Protein AF-A0A9J7LAC6-F1 (afdb_monomer_lite)

Secondary structure (DSSP, 8-state):
----------TTSS---GGGS-HHHHHHHHHHHHHHHH-TTTTTTTTTHHHHHHHHHHHHHHHHHHHHHHHHHHHHHHHHHHHHHHHHHHHHT--

Foldseek 3Di:
DDDPDQPPPPVPDDDPPPVVADPVLVVLVVVLSVQCVVCVPVVVVCVSVVSVVVSVVRVVVVVVVVVVVVVVVVVVVVVVVVVVVVVVVVVVVVD

pLDDT: mean 82.13, std 15.6, range [33.78, 97.25]

Structure (mmCIF, N/CA/C/O backbone):
data_AF-A0A9J7LAC6-F1
#
_entry.id   AF-A0A9J7LAC6-F1
#
loop_
_atom_site.group_PDB
_atom_site.id
_atom_site.type_symbol
_atom_site.label_atom_id
_atom_site.label_alt_id
_atom_site.label_comp_id
_atom_site.label_asym_id
_atom_site.label_entity_id
_atom_site.label_seq_id
_atom_site.pdbx_PDB_ins_code
_atom_site.Cartn_x
_atom_site.Cartn_y
_atom_site.Cartn_z
_atom_site.occupancy
_atom_site.B_iso_or_equiv
_atom_site.auth_seq_id
_atom_site.auth_comp_id
_atom_site.auth_asym_id
_atom_site.auth_atom_id
_atom_site.pdbx_PDB_model_num
ATOM 1 N N . MET A 1 1 ? 28.872 6.388 -3.615 1.00 33.78 1 MET A N 1
ATOM 2 C CA . MET A 1 1 ? 27.975 7.488 -3.211 1.00 33.78 1 MET A CA 1
ATOM 3 C C . MET A 1 1 ? 26.562 6.952 -3.300 1.00 33.78 1 MET A C 1
ATOM 5 O O . MET A 1 1 ? 26.147 6.551 -4.378 1.00 33.78 1 MET A O 1
ATOM 9 N N . MET A 1 2 ? 25.904 6.793 -2.153 1.00 41.16 2 MET A N 1
ATOM 10 C CA . MET A 1 2 ? 24.493 6.427 -2.097 1.00 41.16 2 MET A CA 1
ATOM 11 C C . MET A 1 2 ? 23.639 7.638 -2.489 1.00 41.16 2 MET A C 1
ATOM 13 O O . MET A 1 2 ? 23.987 8.761 -2.132 1.00 41.16 2 MET A O 1
ATOM 17 N N . LEU A 1 3 ? 22.506 7.328 -3.130 1.00 43.41 3 LEU A N 1
ATOM 18 C CA . LEU A 1 3 ? 21.318 8.148 -3.405 1.00 43.41 3 LEU A CA 1
ATOM 19 C C . LEU A 1 3 ? 21.312 8.980 -4.705 1.00 43.41 3 LEU A C 1
ATOM 21 O O . LEU A 1 3 ? 21.758 10.124 -4.716 1.00 43.41 3 LEU A O 1
ATOM 25 N N . PRO A 1 4 ? 20.631 8.503 -5.762 1.00 46.81 4 PRO A N 1
ATOM 26 C CA . PRO A 1 4 ? 19.662 9.330 -6.457 1.00 46.81 4 PRO A CA 1
ATOM 27 C C . PRO A 1 4 ? 18.356 9.319 -5.650 1.00 46.81 4 PRO A C 1
ATOM 29 O O . PRO A 1 4 ? 17.726 8.279 -5.466 1.00 46.81 4 PRO A O 1
ATOM 32 N N . ASN A 1 5 ? 17.993 10.486 -5.124 1.00 53.31 5 ASN A N 1
ATOM 33 C CA . ASN A 1 5 ? 16.726 10.731 -4.447 1.00 53.31 5 ASN A CA 1
ATOM 34 C C . ASN A 1 5 ? 15.572 10.525 -5.461 1.00 53.31 5 ASN A C 1
ATOM 36 O O . ASN A 1 5 ? 15.529 11.259 -6.452 1.00 53.31 5 ASN A O 1
ATOM 40 N N . PRO A 1 6 ? 14.686 9.523 -5.296 1.00 46.72 6 PRO A N 1
ATOM 41 C CA . PRO A 1 6 ? 13.768 9.085 -6.340 1.00 46.72 6 PRO A CA 1
ATOM 42 C C . PRO A 1 6 ? 12.384 9.718 -6.157 1.00 46.72 6 PRO A C 1
ATOM 44 O O . PRO A 1 6 ? 11.382 9.023 -6.033 1.00 46.72 6 PRO A O 1
ATOM 47 N N . GLU A 1 7 ? 12.302 11.044 -6.162 1.00 46.03 7 GLU A N 1
ATOM 48 C CA . GLU A 1 7 ? 11.020 11.734 -6.343 1.00 46.03 7 GLU A CA 1
ATOM 49 C C . GLU A 1 7 ? 10.726 11.850 -7.842 1.00 46.03 7 GLU A C 1
ATOM 51 O O . GLU A 1 7 ? 10.635 12.938 -8.412 1.00 46.03 7 GLU A O 1
ATOM 56 N N . VAL A 1 8 ? 10.604 10.707 -8.525 1.00 54.75 8 VAL A N 1
ATOM 57 C CA . VAL A 1 8 ? 9.983 10.700 -9.851 1.00 54.75 8 VAL A CA 1
ATOM 58 C C . VAL A 1 8 ? 8.493 10.903 -9.603 1.00 54.75 8 VAL A C 1
ATOM 60 O O . VAL A 1 8 ? 7.744 9.951 -9.403 1.00 54.75 8 VAL A O 1
ATOM 63 N N . SER A 1 9 ? 8.085 12.170 -9.527 1.00 52.19 9 SER A N 1
ATOM 64 C CA . SER A 1 9 ? 6.683 12.579 -9.490 1.00 52.19 9 SER A CA 1
ATOM 65 C C . SER A 1 9 ? 6.043 12.243 -10.840 1.00 52.19 9 SER A C 1
ATOM 67 O O . SER A 1 9 ? 5.864 13.091 -11.715 1.00 52.19 9 SER A O 1
ATOM 69 N N . ASP A 1 10 ? 5.757 10.960 -11.067 1.00 55.88 10 ASP A N 1
ATOM 70 C CA . ASP A 1 10 ? 4.828 10.551 -12.108 1.00 55.88 10 ASP A CA 1
ATOM 71 C C . ASP A 1 10 ? 3.423 10.828 -11.583 1.00 55.88 10 ASP A C 1
ATOM 73 O O . ASP A 1 10 ? 2.788 9.989 -10.945 1.00 55.88 10 ASP A O 1
ATOM 77 N N . ASN A 1 11 ? 2.962 12.043 -11.879 1.00 52.97 11 ASN A N 1
ATOM 78 C CA . ASN A 1 11 ? 1.693 12.676 -11.503 1.00 52.97 11 ASN A CA 1
ATOM 79 C C . ASN A 1 11 ? 0.413 11.904 -11.921 1.00 52.97 11 ASN A C 1
ATOM 81 O O . ASN A 1 11 ? -0.685 12.452 -11.875 1.00 52.97 11 ASN A O 1
ATOM 85 N N . MET A 1 12 ? 0.553 10.658 -12.377 1.00 60.44 12 MET A N 1
ATOM 86 C CA . MET A 1 12 ? -0.518 9.760 -12.816 1.00 60.44 12 MET A CA 1
ATOM 87 C C . MET A 1 12 ? -0.881 8.700 -11.758 1.00 60.44 12 MET A C 1
ATOM 89 O O . MET A 1 12 ? -1.739 7.858 -12.010 1.00 60.44 12 MET A O 1
ATOM 93 N N . HIS A 1 13 ? -0.260 8.741 -10.574 1.00 61.88 13 HIS A N 1
ATOM 94 C CA . HIS A 1 13 ? -0.448 7.764 -9.498 1.00 61.88 13 HIS A CA 1
ATOM 95 C C . HIS A 1 13 ? -0.615 8.486 -8.150 1.00 61.88 13 HIS A C 1
ATOM 97 O O . HIS A 1 13 ? -0.232 9.646 -8.005 1.00 61.88 13 HIS A O 1
ATOM 103 N N . GLY A 1 14 ? -1.212 7.808 -7.164 1.00 67.50 14 GLY A N 1
ATOM 104 C CA . GLY A 1 14 ? -1.242 8.297 -5.780 1.00 67.50 14 GLY A CA 1
ATOM 105 C C . GLY A 1 14 ? 0.149 8.288 -5.132 1.00 67.50 14 GLY A C 1
ATOM 106 O O . GLY A 1 14 ? 1.143 8.003 -5.790 1.00 67.50 14 GLY A O 1
ATOM 107 N N . ASP A 1 15 ? 0.221 8.571 -3.831 1.00 70.31 15 ASP A N 1
ATOM 108 C CA . ASP A 1 15 ? 1.481 8.484 -3.084 1.00 70.31 15 ASP A CA 1
ATOM 109 C C . ASP A 1 15 ? 2.037 7.045 -3.126 1.00 70.31 15 ASP A C 1
ATOM 111 O O . ASP A 1 15 ? 1.376 6.115 -2.661 1.00 70.31 15 ASP A O 1
ATOM 115 N N . LEU A 1 16 ? 3.222 6.884 -3.729 1.00 78.62 16 LEU A N 1
ATOM 116 C CA . LEU A 1 16 ? 3.960 5.622 -3.885 1.00 78.62 16 LEU A CA 1
ATOM 117 C C . LEU A 1 16 ? 5.112 5.498 -2.877 1.00 78.62 16 LEU A C 1
ATOM 119 O O . LEU A 1 16 ? 6.080 4.769 -3.114 1.00 78.62 16 LEU A O 1
ATOM 123 N N . SER A 1 17 ? 5.072 6.251 -1.776 1.00 77.25 17 SER A N 1
ATOM 124 C CA . SER A 1 17 ? 6.137 6.214 -0.783 1.00 77.25 17 SER A CA 1
ATOM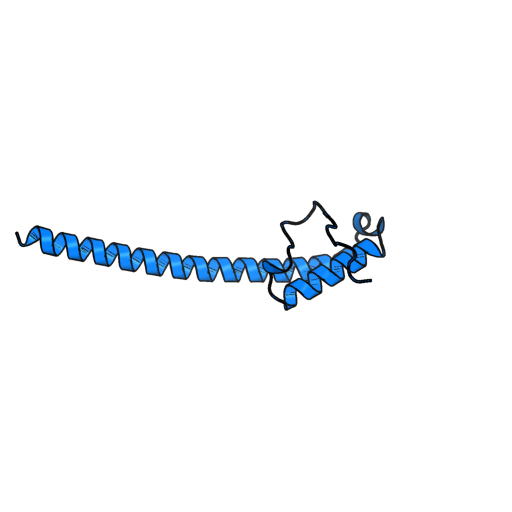 125 C C . SER A 1 17 ? 6.329 4.803 -0.219 1.00 77.25 17 SER A C 1
ATOM 127 O O . SER A 1 17 ? 5.390 4.162 0.251 1.00 77.25 17 SER A O 1
ATOM 129 N N . ALA A 1 18 ? 7.577 4.325 -0.219 1.00 75.38 18 ALA A N 1
ATOM 130 C CA . ALA A 1 18 ? 7.908 2.927 0.070 1.00 75.38 18 ALA A CA 1
ATOM 131 C C . ALA A 1 18 ? 7.460 2.437 1.461 1.00 75.38 18 ALA A C 1
ATOM 133 O O . ALA A 1 18 ? 7.276 1.244 1.679 1.00 75.38 18 ALA A O 1
ATOM 134 N N . HIS A 1 19 ? 7.274 3.352 2.413 1.00 79.25 19 HIS A N 1
ATOM 135 C CA . HIS A 1 19 ? 6.825 3.028 3.768 1.00 79.25 19 HIS A CA 1
ATOM 136 C C . HIS A 1 19 ? 5.324 2.706 3.862 1.00 79.25 19 HIS A C 1
ATOM 138 O O . HIS A 1 19 ? 4.878 2.175 4.878 1.00 79.25 19 HIS A O 1
ATOM 144 N N . LEU A 1 20 ? 4.539 3.059 2.839 1.00 81.88 20 LEU A N 1
ATOM 145 C CA . LEU A 1 20 ? 3.087 2.883 2.827 1.00 81.88 20 LEU A CA 1
ATOM 146 C C . LEU A 1 20 ? 2.661 1.523 2.259 1.00 81.88 20 LEU A C 1
ATOM 148 O O . LEU A 1 20 ? 1.512 1.120 2.444 1.00 81.88 20 LEU A O 1
ATOM 152 N N . HIS A 1 21 ? 3.585 0.829 1.594 1.00 85.06 21 HIS A N 1
ATOM 153 C CA . HIS A 1 21 ? 3.313 -0.371 0.820 1.00 85.06 21 HIS A CA 1
ATOM 154 C C . HIS A 1 21 ? 4.055 -1.591 1.357 1.00 85.06 21 HIS A C 1
ATOM 156 O O . HIS A 1 21 ? 5.133 -1.487 1.945 1.00 85.06 21 HIS A O 1
ATOM 162 N N . THR A 1 22 ? 3.497 -2.773 1.111 1.00 89.56 22 THR A N 1
ATOM 163 C CA . THR A 1 22 ? 4.214 -4.039 1.332 1.00 89.56 22 THR A CA 1
ATOM 164 C C . THR A 1 22 ? 5.485 -4.149 0.479 1.00 89.56 22 THR A C 1
ATOM 166 O O . THR A 1 22 ? 5.567 -3.598 -0.622 1.00 89.56 22 THR A O 1
ATOM 169 N N . ASP A 1 23 ? 6.460 -4.937 0.947 1.00 90.25 23 ASP A N 1
ATOM 170 C CA . ASP A 1 23 ? 7.726 -5.177 0.237 1.00 90.25 23 ASP A CA 1
ATOM 171 C C . ASP A 1 23 ? 7.528 -5.706 -1.193 1.00 90.25 23 ASP A C 1
ATOM 173 O O . ASP A 1 23 ? 8.277 -5.346 -2.101 1.00 90.25 23 ASP A O 1
ATOM 177 N N . GLU A 1 24 ? 6.499 -6.526 -1.417 1.00 89.12 24 GLU A N 1
ATOM 178 C CA . GLU A 1 24 ? 6.162 -7.055 -2.743 1.00 89.12 24 GLU A CA 1
ATOM 179 C C . GLU A 1 24 ? 5.700 -5.945 -3.698 1.00 89.12 24 GLU A C 1
ATOM 181 O O . GLU A 1 24 ? 6.211 -5.834 -4.816 1.00 89.12 24 GLU A O 1
ATOM 186 N N . CYS A 1 25 ? 4.796 -5.064 -3.253 1.00 89.38 25 CYS A N 1
ATOM 187 C CA . CYS A 1 25 ? 4.365 -3.930 -4.073 1.00 89.38 25 CYS A CA 1
ATOM 188 C C . CYS A 1 25 ? 5.508 -2.928 -4.296 1.00 89.38 25 CYS A C 1
ATOM 190 O O . CYS A 1 25 ? 5.645 -2.393 -5.397 1.00 89.38 25 CYS A O 1
ATOM 192 N N . ASN A 1 26 ? 6.390 -2.741 -3.310 1.00 90.19 26 ASN A N 1
ATOM 193 C CA . ASN A 1 26 ? 7.569 -1.882 -3.439 1.00 90.19 26 ASN A CA 1
ATOM 194 C C . ASN A 1 26 ? 8.522 -2.334 -4.553 1.00 90.19 26 ASN A C 1
ATOM 196 O O . ASN A 1 26 ? 9.068 -1.493 -5.269 1.00 90.19 26 ASN A O 1
ATOM 200 N N . ARG A 1 27 ? 8.694 -3.645 -4.763 1.00 91.12 27 ARG A N 1
ATOM 201 C CA . ARG A 1 27 ? 9.501 -4.161 -5.885 1.00 91.12 27 ARG A CA 1
ATOM 202 C C . ARG A 1 27 ? 8.903 -3.787 -7.242 1.00 91.12 27 ARG A C 1
ATOM 204 O O . ARG A 1 27 ? 9.644 -3.437 -8.158 1.00 91.12 27 ARG A O 1
ATOM 211 N N . LEU A 1 28 ? 7.576 -3.822 -7.370 1.00 90.19 28 LEU A N 1
ATOM 212 C CA . LEU A 1 28 ? 6.877 -3.446 -8.604 1.00 90.19 28 LEU A CA 1
ATOM 213 C C . LEU A 1 28 ? 6.956 -1.938 -8.870 1.00 90.19 28 LEU A C 1
ATOM 215 O O . LEU A 1 28 ? 7.189 -1.532 -10.007 1.00 90.19 28 LEU A O 1
ATOM 219 N N . ILE A 1 29 ? 6.846 -1.117 -7.822 1.00 88.81 29 ILE A N 1
ATOM 220 C CA . ILE A 1 29 ? 7.042 0.338 -7.904 1.00 88.81 29 ILE A CA 1
ATOM 221 C C . ILE A 1 29 ? 8.463 0.654 -8.388 1.00 88.81 29 ILE A C 1
ATOM 223 O O . ILE A 1 29 ? 8.635 1.431 -9.326 1.00 88.81 29 ILE A O 1
ATOM 227 N N . GLN A 1 30 ? 9.482 0.002 -7.820 1.00 89.06 30 GLN A N 1
ATOM 228 C CA . GLN A 1 30 ? 10.874 0.177 -8.250 1.00 89.06 30 GLN A CA 1
ATOM 229 C C . GLN A 1 30 ? 11.093 -0.259 -9.706 1.00 89.06 30 GLN A C 1
ATOM 231 O O . GLN A 1 30 ? 11.811 0.409 -10.450 1.00 89.06 30 GLN A O 1
ATOM 236 N N . ALA A 1 31 ? 10.459 -1.353 -10.141 1.00 88.81 31 ALA A N 1
ATOM 237 C CA . ALA A 1 31 ? 10.530 -1.810 -11.528 1.00 88.81 31 ALA A CA 1
ATOM 238 C C . ALA A 1 31 ? 9.907 -0.797 -12.505 1.00 88.81 31 ALA A C 1
ATOM 240 O O . ALA A 1 31 ? 10.483 -0.527 -13.562 1.00 88.81 31 ALA A O 1
ATOM 241 N N . LEU A 1 32 ? 8.768 -0.201 -12.140 1.00 87.56 32 LEU A N 1
ATOM 242 C CA . LEU A 1 32 ? 8.120 0.848 -12.927 1.00 87.56 32 LEU A CA 1
ATOM 243 C C . LEU A 1 32 ? 8.983 2.117 -12.989 1.00 87.56 32 LEU A C 1
ATOM 245 O O . LEU A 1 32 ? 9.236 2.632 -14.078 1.00 87.56 32 LEU A O 1
ATOM 249 N N . GLN A 1 33 ? 9.513 2.568 -11.848 1.00 85.75 33 GLN A N 1
ATOM 250 C CA . GLN A 1 33 ? 10.424 3.717 -11.776 1.00 85.75 33 GLN A CA 1
ATOM 251 C C . GLN A 1 33 ? 11.661 3.507 -12.651 1.00 85.75 33 GLN A C 1
ATOM 253 O O . GLN A 1 33 ? 12.034 4.390 -13.422 1.00 85.75 33 GLN A O 1
ATOM 258 N N . LYS A 1 34 ? 12.266 2.315 -12.597 1.00 87.75 34 LYS A N 1
ATOM 259 C CA . LYS A 1 34 ? 13.396 1.959 -13.460 1.00 87.75 34 LYS A CA 1
ATOM 260 C C . LYS A 1 34 ? 13.018 2.034 -14.941 1.00 87.75 34 LYS A C 1
ATOM 262 O O . LYS A 1 34 ? 13.764 2.621 -15.722 1.00 87.75 34 LYS A O 1
ATOM 267 N N . CYS A 1 35 ? 11.845 1.523 -15.319 1.00 87.31 35 CYS A N 1
ATOM 268 C CA . CYS A 1 35 ? 11.360 1.604 -16.697 1.00 87.31 35 CYS A CA 1
ATOM 269 C C . CYS A 1 35 ? 11.195 3.057 -17.169 1.00 87.31 35 CYS A C 1
ATOM 271 O O . CYS A 1 35 ? 11.584 3.380 -18.293 1.00 87.31 35 CYS A O 1
ATOM 273 N N . HIS A 1 36 ? 10.682 3.948 -16.316 1.00 84.69 36 HIS A N 1
ATOM 274 C CA . HIS A 1 36 ? 10.530 5.371 -16.635 1.00 84.69 36 HIS A CA 1
ATOM 275 C C . HIS A 1 36 ? 11.867 6.114 -16.732 1.00 84.69 36 HIS A C 1
ATOM 277 O O . HIS A 1 36 ? 12.019 6.961 -17.613 1.00 84.69 36 HIS A O 1
ATOM 283 N N . ILE A 1 37 ? 12.845 5.776 -15.886 1.00 85.81 37 ILE A N 1
ATOM 284 C CA . ILE A 1 37 ? 14.204 6.337 -15.948 1.00 85.81 37 ILE A CA 1
ATOM 285 C C . ILE A 1 37 ? 14.896 5.929 -17.253 1.00 85.81 37 ILE A C 1
ATOM 287 O O . ILE A 1 37 ? 15.488 6.766 -17.931 1.00 85.81 37 ILE A O 1
ATOM 291 N N . GLU A 1 38 ? 14.795 4.654 -17.632 1.00 86.69 38 GLU A N 1
ATOM 292 C CA . GLU A 1 38 ? 15.388 4.134 -18.870 1.00 86.69 38 GLU A CA 1
ATOM 293 C C . GLU A 1 38 ? 14.652 4.626 -20.126 1.00 86.69 38 GLU A C 1
ATOM 295 O O . GLU A 1 38 ? 15.239 4.698 -21.205 1.00 86.69 38 GLU A O 1
ATOM 300 N N . ASN A 1 39 ? 13.366 4.977 -20.005 1.00 82.69 39 ASN A N 1
ATOM 301 C CA . ASN A 1 39 ? 12.515 5.354 -21.132 1.00 82.69 39 ASN A CA 1
ATOM 302 C C . ASN A 1 39 ? 11.725 6.650 -20.862 1.00 82.69 39 ASN A C 1
ATOM 304 O O . ASN A 1 39 ? 10.490 6.609 -20.798 1.00 82.69 39 ASN A O 1
ATOM 308 N N . PRO A 1 40 ? 12.389 7.822 -20.807 1.00 78.19 40 PRO A N 1
ATOM 309 C CA . PRO A 1 40 ? 11.751 9.089 -20.432 1.00 78.19 40 PRO A CA 1
ATOM 310 C C . PRO A 1 40 ? 10.581 9.489 -21.340 1.00 78.19 40 PRO A C 1
ATOM 312 O O . PRO A 1 40 ? 9.585 10.036 -20.872 1.00 78.19 40 PRO A O 1
ATOM 315 N N . TYR A 1 41 ? 10.684 9.187 -22.639 1.00 75.94 41 TYR A N 1
ATOM 316 C CA . TYR A 1 41 ? 9.609 9.390 -23.618 1.00 75.94 41 TYR A CA 1
ATOM 317 C C . TYR A 1 41 ? 8.681 8.174 -23.728 1.00 75.94 41 TYR A C 1
ATOM 319 O O . TYR A 1 41 ? 7.509 8.316 -24.064 1.00 75.94 41 TYR A O 1
ATOM 327 N N . GLY A 1 42 ? 9.179 6.974 -23.408 1.00 74.00 42 GLY A N 1
ATOM 328 C CA . GLY A 1 42 ? 8.436 5.717 -23.525 1.00 74.00 42 GLY A CA 1
ATOM 329 C C . GLY A 1 42 ? 7.247 5.611 -22.572 1.00 74.00 42 GLY A C 1
ATOM 330 O O . GLY A 1 42 ? 6.302 4.885 -22.878 1.00 74.00 42 GLY A O 1
ATOM 331 N N . LYS A 1 43 ? 7.241 6.381 -21.478 1.00 67.88 43 LYS A N 1
ATOM 332 C CA . LYS A 1 43 ? 6.084 6.492 -20.577 1.00 67.88 43 LYS A CA 1
ATOM 333 C C . LYS A 1 43 ? 4.832 7.051 -21.262 1.00 67.88 43 LYS A C 1
ATOM 335 O O . LYS A 1 43 ? 3.732 6.607 -20.967 1.00 67.88 43 LYS A O 1
ATOM 340 N N . PHE A 1 44 ? 4.992 7.951 -22.236 1.00 68.88 44 PHE A N 1
ATOM 341 C CA . PHE A 1 44 ? 3.869 8.515 -22.997 1.00 68.88 44 PHE A CA 1
ATOM 342 C C . PHE A 1 44 ? 3.384 7.590 -24.120 1.00 68.88 44 PHE A C 1
ATOM 344 O O . PHE A 1 44 ? 2.235 7.679 -24.539 1.00 68.88 44 PHE A O 1
ATOM 351 N N . PHE A 1 45 ? 4.243 6.679 -24.582 1.00 74.62 45 PHE A N 1
ATOM 352 C CA . PHE A 1 45 ? 3.933 5.721 -25.647 1.00 74.62 45 PHE A CA 1
ATOM 353 C C . PHE A 1 45 ? 3.535 4.331 -25.118 1.00 74.62 45 PHE A C 1
ATOM 355 O O . PHE A 1 45 ? 3.405 3.394 -25.899 1.00 74.62 45 PHE A O 1
ATOM 362 N N . GLY A 1 46 ? 3.349 4.178 -23.800 1.00 79.56 46 GLY A N 1
ATOM 363 C CA . GLY A 1 46 ? 2.884 2.929 -23.186 1.00 79.56 46 GLY A CA 1
ATOM 364 C C . GLY A 1 46 ? 3.945 1.830 -23.053 1.00 79.56 46 GLY A C 1
ATOM 365 O O . GLY A 1 46 ? 3.601 0.670 -22.838 1.00 79.56 46 GLY A O 1
ATOM 366 N N . LYS A 1 47 ? 5.240 2.166 -23.145 1.00 81.94 47 LYS A N 1
ATOM 367 C CA . LYS A 1 47 ? 6.346 1.190 -23.070 1.00 81.94 47 LYS A CA 1
ATOM 368 C C . LYS A 1 47 ? 6.449 0.486 -21.710 1.00 81.94 47 LYS A C 1
ATOM 370 O O . LYS A 1 47 ? 6.962 -0.624 -21.643 1.00 81.94 47 LYS A O 1
ATOM 375 N N . CYS A 1 48 ? 5.943 1.116 -20.650 1.00 85.69 48 CYS A N 1
ATOM 376 C CA . CYS A 1 48 ? 5.975 0.599 -19.279 1.00 85.69 48 CYS A CA 1
ATOM 377 C C . CYS A 1 48 ? 4.601 0.097 -18.785 1.00 85.69 48 CYS A C 1
ATOM 379 O O . CYS A 1 48 ? 4.388 -0.054 -17.582 1.00 85.69 48 CYS A O 1
ATOM 381 N N . ASN A 1 49 ? 3.648 -0.152 -19.696 1.00 86.25 49 ASN A N 1
ATOM 382 C CA . ASN A 1 49 ? 2.274 -0.528 -19.340 1.00 86.25 49 ASN A CA 1
ATOM 383 C C . ASN A 1 49 ? 2.175 -1.863 -18.591 1.00 86.25 49 ASN A C 1
ATOM 385 O O . ASN A 1 49 ? 1.288 -2.026 -17.757 1.00 86.25 49 ASN A O 1
ATOM 389 N N . GLU A 1 50 ? 3.062 -2.817 -18.868 1.00 88.12 50 GLU A N 1
ATOM 390 C CA . GLU A 1 50 ? 3.048 -4.118 -18.196 1.00 88.12 50 GLU A CA 1
ATOM 391 C C . GLU A 1 50 ? 3.426 -3.987 -16.715 1.00 88.12 50 GLU A C 1
ATOM 393 O O . GLU A 1 50 ? 2.700 -4.457 -15.836 1.00 88.12 50 GLU A O 1
ATOM 398 N N . GLN A 1 51 ? 4.525 -3.283 -16.434 1.00 87.69 51 GLN A N 1
ATOM 399 C CA . GLN A 1 51 ? 4.980 -2.981 -15.078 1.00 87.69 51 GLN A CA 1
ATOM 400 C C . GLN A 1 51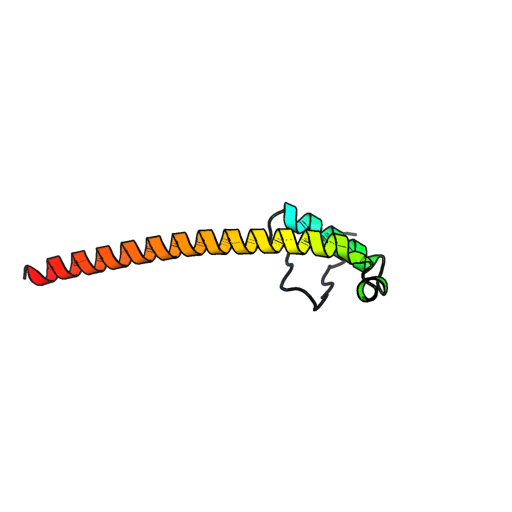 ? 3.930 -2.155 -14.337 1.00 87.69 51 GLN A C 1
ATOM 402 O O . GLN A 1 51 ? 3.637 -2.437 -13.175 1.00 87.69 51 GLN A O 1
ATOM 407 N N . ASN A 1 52 ? 3.314 -1.192 -15.030 1.00 86.88 52 ASN A N 1
ATOM 408 C CA . ASN A 1 52 ? 2.245 -0.382 -14.466 1.00 86.88 52 ASN A CA 1
ATOM 409 C C . ASN A 1 52 ? 1.030 -1.240 -14.080 1.00 86.88 52 ASN A C 1
ATOM 411 O O . ASN A 1 52 ? 0.561 -1.175 -12.950 1.00 86.88 52 ASN A O 1
ATOM 415 N N . ALA A 1 53 ? 0.586 -2.141 -14.962 1.00 89.62 53 ALA A N 1
ATOM 416 C CA . ALA A 1 53 ? -0.540 -3.034 -14.691 1.00 89.62 53 ALA A CA 1
ATOM 417 C C . ALA A 1 53 ? -0.266 -4.034 -13.554 1.00 89.62 53 ALA A C 1
ATOM 419 O O . ALA A 1 53 ? -1.188 -4.472 -12.861 1.00 89.62 53 ALA A O 1
ATOM 420 N N . LEU A 1 54 ? 0.985 -4.461 -13.365 1.00 91.06 54 LEU A N 1
ATOM 421 C CA . LEU A 1 54 ? 1.375 -5.293 -12.223 1.00 91.06 54 LEU A CA 1
ATOM 422 C C . LEU A 1 54 ? 1.335 -4.493 -10.919 1.00 91.06 54 LEU A C 1
ATOM 424 O O . LEU A 1 54 ? 0.727 -4.941 -9.945 1.00 91.06 54 LEU A O 1
ATOM 428 N N . MET A 1 55 ? 1.934 -3.303 -10.923 1.00 90.00 55 MET A N 1
ATOM 429 C CA . MET A 1 55 ? 1.941 -2.384 -9.788 1.00 90.00 55 MET A CA 1
ATOM 430 C C . MET A 1 55 ? 0.508 -2.020 -9.365 1.00 90.00 55 MET A C 1
ATOM 432 O O . MET A 1 55 ? 0.147 -2.216 -8.203 1.00 90.00 55 MET A O 1
ATOM 436 N N . ASP A 1 56 ? -0.349 -1.629 -10.313 1.00 89.44 56 ASP A N 1
ATOM 437 C CA . ASP A 1 56 ? -1.747 -1.262 -10.061 1.00 89.44 56 ASP A CA 1
ATOM 438 C C . ASP A 1 56 ? -2.541 -2.394 -9.407 1.00 89.44 56 ASP A C 1
ATOM 440 O O . ASP A 1 56 ? -3.306 -2.166 -8.464 1.00 89.44 56 ASP A O 1
ATOM 444 N N . ARG A 1 57 ? -2.344 -3.635 -9.873 1.00 92.06 57 ARG A N 1
ATOM 445 C CA . ARG A 1 57 ? -2.981 -4.819 -9.280 1.00 92.06 57 ARG A CA 1
ATOM 446 C C . ARG A 1 57 ? -2.542 -5.030 -7.834 1.00 92.06 57 ARG A C 1
ATOM 448 O O . ARG A 1 57 ? -3.395 -5.290 -6.987 1.00 92.06 57 ARG A O 1
ATOM 455 N N . CYS A 1 58 ? -1.252 -4.868 -7.548 1.00 92.50 58 CYS A N 1
ATOM 456 C CA . CYS A 1 58 ? -0.720 -5.000 -6.192 1.00 92.50 58 CYS A CA 1
ATOM 457 C C . CYS A 1 58 ? -1.323 -3.947 -5.251 1.00 92.50 58 CYS A C 1
ATOM 459 O O . CYS A 1 58 ? -1.886 -4.279 -4.206 1.00 92.50 58 CYS A O 1
ATOM 461 N N . LEU A 1 59 ? -1.320 -2.678 -5.667 1.00 90.00 59 LEU A N 1
ATOM 462 C CA . LEU A 1 59 ? -1.886 -1.590 -4.867 1.00 90.00 59 LEU A CA 1
ATOM 463 C C . LEU A 1 59 ? -3.402 -1.706 -4.688 1.00 90.00 59 LEU A C 1
ATOM 465 O O . LEU A 1 59 ? -3.942 -1.298 -3.656 1.00 90.00 59 LEU A O 1
ATOM 469 N N . ALA A 1 60 ? -4.115 -2.241 -5.681 1.00 91.06 60 ALA A N 1
ATOM 470 C CA . ALA A 1 60 ? -5.547 -2.487 -5.572 1.00 91.06 60 ALA A CA 1
ATOM 471 C C . ALA A 1 60 ? -5.858 -3.530 -4.488 1.00 91.06 60 ALA A C 1
ATOM 473 O O . ALA A 1 60 ? -6.762 -3.302 -3.675 1.00 91.06 60 ALA A O 1
ATOM 474 N N . GLN A 1 61 ? -5.083 -4.618 -4.442 1.00 92.94 61 GLN A N 1
ATOM 475 C CA . GLN A 1 61 ? -5.196 -5.659 -3.419 1.00 92.94 61 GLN A CA 1
ATOM 476 C C . GLN A 1 61 ? -4.875 -5.113 -2.026 1.00 92.94 61 GLN A C 1
ATOM 478 O O . GLN A 1 61 ? -5.670 -5.277 -1.102 1.00 92.94 61 GLN A O 1
ATOM 483 N N . GLU A 1 62 ? -3.778 -4.368 -1.879 1.00 92.44 62 GLU A N 1
ATOM 484 C CA . GLU A 1 62 ? -3.408 -3.752 -0.602 1.00 92.44 62 GLU A CA 1
ATOM 485 C C . GLU A 1 62 ? -4.489 -2.787 -0.092 1.00 92.44 62 GLU A C 1
ATOM 487 O O . GLU A 1 62 ? -4.885 -2.814 1.080 1.00 92.44 62 GLU A O 1
ATOM 492 N N . ARG A 1 63 ? -5.044 -1.962 -0.989 1.00 91.31 63 ARG A N 1
ATOM 493 C CA . ARG A 1 63 ? -6.173 -1.087 -0.659 1.00 91.31 63 ARG A CA 1
ATOM 494 C C . ARG A 1 63 ? -7.390 -1.883 -0.198 1.00 91.31 63 ARG A C 1
ATOM 496 O O . ARG A 1 63 ? -8.080 -1.453 0.727 1.00 91.31 63 ARG A O 1
ATOM 503 N N . GLU A 1 64 ? -7.693 -3.009 -0.830 1.00 94.81 64 GLU A N 1
ATOM 504 C CA . GLU A 1 64 ? -8.813 -3.858 -0.430 1.00 94.81 64 GLU A CA 1
ATOM 505 C C . GLU A 1 64 ? -8.606 -4.501 0.943 1.00 94.81 64 GLU A C 1
ATOM 507 O O . GLU A 1 64 ? -9.512 -4.460 1.784 1.00 94.81 64 GLU A O 1
ATOM 512 N N . ASP A 1 65 ? -7.404 -5.000 1.208 1.00 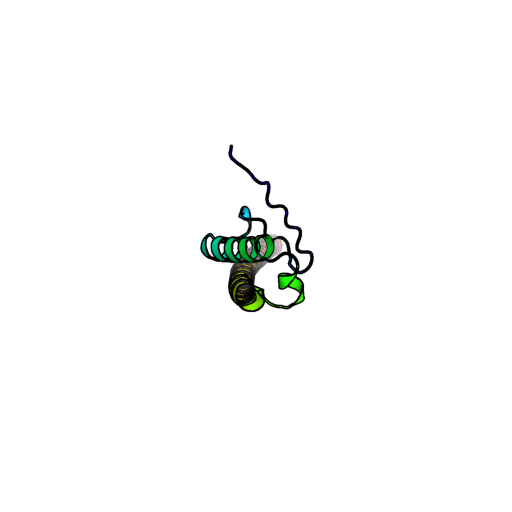94.12 65 ASP A N 1
ATOM 513 C CA . ASP A 1 65 ? -7.022 -5.577 2.491 1.00 94.12 65 ASP A CA 1
ATOM 514 C C . ASP A 1 65 ? -7.110 -4.558 3.626 1.00 94.12 65 ASP A C 1
ATOM 516 O O . ASP A 1 65 ? -7.687 -4.835 4.684 1.00 94.12 65 ASP A O 1
ATOM 520 N N . ASN A 1 66 ? -6.618 -3.344 3.394 1.00 92.25 66 ASN A N 1
ATOM 521 C CA . ASN A 1 66 ? -6.715 -2.257 4.361 1.00 92.25 66 ASN A CA 1
ATOM 522 C C . ASN A 1 66 ? -8.172 -1.840 4.597 1.00 92.25 66 ASN A C 1
ATOM 524 O O . ASN A 1 66 ? -8.579 -1.645 5.746 1.00 92.25 66 ASN A O 1
ATOM 528 N N . ARG A 1 67 ? -9.003 -1.781 3.545 1.00 95.00 67 ARG A N 1
ATOM 529 C CA . ARG A 1 67 ? -10.450 -1.548 3.697 1.00 95.00 67 ARG A CA 1
ATOM 530 C C . ARG A 1 67 ? -11.112 -2.645 4.527 1.00 95.00 67 ARG A C 1
ATOM 532 O O . ARG A 1 67 ? -11.938 -2.322 5.378 1.00 95.00 67 ARG A O 1
ATOM 539 N N . ARG A 1 68 ? -10.761 -3.918 4.324 1.00 96.31 68 ARG A N 1
ATOM 540 C CA . ARG A 1 68 ? -11.292 -5.041 5.114 1.00 96.31 68 ARG A CA 1
ATOM 541 C C . ARG A 1 68 ? -10.921 -4.905 6.591 1.00 96.31 68 ARG A C 1
ATOM 543 O O . ARG A 1 68 ? -11.823 -4.829 7.423 1.00 96.31 68 ARG A O 1
ATOM 550 N N . LYS A 1 69 ? -9.633 -4.731 6.901 1.00 95.94 69 LYS A N 1
ATOM 551 C CA . LYS A 1 69 ? -9.141 -4.535 8.278 1.00 95.94 69 LYS A CA 1
ATOM 552 C C . LYS A 1 69 ? -9.795 -3.329 8.961 1.00 95.94 69 LYS A C 1
ATOM 554 O O . LYS A 1 69 ? -10.172 -3.392 10.129 1.00 95.94 69 LYS A O 1
ATOM 559 N N . ASN A 1 70 ? -9.966 -2.221 8.241 1.00 95.81 70 ASN A N 1
ATOM 560 C CA . ASN A 1 70 ? -10.605 -1.022 8.786 1.00 95.81 70 ASN A CA 1
ATOM 561 C C . ASN A 1 70 ? -12.106 -1.213 9.024 1.00 95.81 70 ASN A C 1
ATOM 563 O O . ASN A 1 70 ? -12.632 -0.686 10.010 1.00 95.81 70 ASN A O 1
ATOM 567 N N . ARG A 1 71 ? -12.796 -1.983 8.172 1.00 97.00 71 ARG A N 1
ATOM 568 C CA . ARG A 1 71 ? -14.200 -2.358 8.395 1.00 97.00 71 ARG A CA 1
ATOM 569 C C . ARG A 1 71 ? -14.346 -3.206 9.652 1.00 97.00 71 ARG A C 1
ATOM 571 O O . ARG A 1 71 ? -15.163 -2.853 10.495 1.00 97.00 71 ARG A O 1
ATOM 578 N N . GLU A 1 72 ? -13.523 -4.237 9.817 1.00 96.88 72 GLU A N 1
ATOM 579 C CA . GLU A 1 72 ? -13.526 -5.102 11.007 1.00 96.88 72 GLU A CA 1
ATOM 580 C C . GLU A 1 72 ? -13.266 -4.299 12.288 1.00 96.88 72 GLU A C 1
ATOM 582 O O . GLU A 1 72 ? -14.055 -4.349 13.231 1.00 96.88 72 GLU A O 1
ATOM 587 N N . LYS A 1 73 ? -12.222 -3.458 12.297 1.00 97.12 73 LYS A N 1
ATOM 588 C CA . LYS A 1 73 ? -11.911 -2.579 13.437 1.00 97.12 73 LYS A CA 1
ATOM 589 C C . LYS A 1 73 ? -13.057 -1.621 13.759 1.00 97.12 73 LYS A C 1
ATOM 591 O O . LYS A 1 73 ? -13.366 -1.389 14.925 1.00 97.12 73 LYS A O 1
ATOM 596 N N . THR A 1 74 ? -13.679 -1.036 12.737 1.00 96.62 74 THR A N 1
ATOM 597 C CA . THR A 1 74 ? -14.825 -0.134 12.920 1.00 96.62 74 THR A CA 1
ATOM 598 C C . THR A 1 74 ? -16.034 -0.874 13.485 1.00 96.62 74 THR A C 1
ATOM 600 O O . THR A 1 74 ? -16.701 -0.349 14.374 1.00 96.62 74 THR A O 1
ATOM 603 N N . GLN A 1 75 ? -16.316 -2.084 13.001 1.00 97.25 75 GLN A N 1
ATOM 604 C CA . GLN A 1 75 ? -17.411 -2.917 13.499 1.00 97.25 75 GLN A CA 1
ATOM 605 C C . GLN A 1 75 ? -17.198 -3.319 14.963 1.00 97.25 75 GLN A C 1
ATOM 607 O O . GLN A 1 75 ? -18.112 -3.140 15.766 1.00 97.25 75 GLN A O 1
ATOM 612 N N . ASP A 1 76 ? -15.995 -3.762 15.333 1.00 97.19 76 ASP A N 1
ATOM 613 C CA . ASP A 1 76 ? -15.651 -4.105 16.719 1.00 97.19 76 ASP A CA 1
ATOM 614 C C . ASP A 1 76 ? -15.809 -2.900 17.661 1.00 97.19 76 ASP A C 1
ATOM 616 O O . ASP A 1 76 ? -16.480 -2.978 18.691 1.00 97.19 76 ASP A O 1
ATOM 620 N N . LYS A 1 77 ? -15.284 -1.734 17.262 1.00 96.69 77 LYS A N 1
ATOM 621 C CA . LYS A 1 77 ? -15.454 -0.485 18.022 1.00 96.69 77 LYS A CA 1
ATOM 622 C C . LYS A 1 77 ? -16.924 -0.101 18.180 1.00 96.69 77 LYS A C 1
ATOM 624 O O . LYS A 1 77 ? -17.336 0.293 19.269 1.00 96.69 77 LYS A O 1
ATOM 629 N N . ARG A 1 78 ? -17.720 -0.221 17.112 1.00 96.81 78 ARG A N 1
ATOM 630 C CA . ARG A 1 78 ? -19.165 0.055 17.151 1.00 96.81 78 ARG A CA 1
ATOM 631 C C . ARG A 1 78 ? -19.885 -0.889 18.108 1.00 96.81 78 ARG A C 1
ATOM 633 O O . ARG A 1 78 ? -20.688 -0.412 18.903 1.00 96.81 78 ARG A O 1
ATOM 640 N N . LYS A 1 79 ? -19.576 -2.188 18.075 1.00 97.00 79 LYS A N 1
ATOM 641 C CA . LYS A 1 79 ? -20.161 -3.183 18.983 1.00 97.00 79 LYS A CA 1
ATOM 642 C C . LYS A 1 79 ? -19.868 -2.838 20.446 1.00 97.00 79 LYS A C 1
ATOM 644 O O . LYS A 1 79 ? -20.804 -2.676 21.222 1.00 97.00 79 LYS A O 1
ATOM 649 N N . LYS A 1 80 ? -18.597 -2.598 20.787 1.00 96.56 80 LYS A N 1
ATOM 650 C CA . LYS A 1 80 ? -18.173 -2.207 22.144 1.00 96.56 80 LYS A CA 1
ATOM 651 C C . LYS A 1 80 ? -18.839 -0.918 22.623 1.00 96.56 80 LYS A C 1
ATOM 653 O O . LYS A 1 80 ? -19.251 -0.818 23.774 1.00 96.56 80 LYS A O 1
ATOM 658 N N . MET A 1 81 ? -18.970 0.073 21.739 1.00 96.19 81 MET A N 1
ATOM 659 C CA . MET A 1 81 ? -19.656 1.327 22.057 1.00 96.19 81 MET A CA 1
ATOM 660 C C . MET A 1 81 ? -21.138 1.093 22.373 1.00 96.19 81 MET A C 1
ATOM 662 O O . MET A 1 81 ? -21.647 1.647 23.344 1.00 96.19 81 MET A O 1
ATOM 666 N N . LEU A 1 82 ? -21.829 0.276 21.575 1.00 96.88 82 LEU A N 1
ATOM 667 C CA . LEU A 1 82 ? -23.240 -0.046 21.797 1.00 96.88 82 LEU A CA 1
ATOM 668 C C . LEU A 1 82 ? -23.447 -0.819 23.105 1.00 96.88 82 LEU A C 1
ATOM 670 O O . LEU A 1 82 ? -24.341 -0.465 23.870 1.00 96.88 82 LEU A O 1
ATOM 674 N N . GLU A 1 83 ? -22.600 -1.807 23.396 1.00 96.06 83 GLU A N 1
ATOM 675 C CA . GLU A 1 83 ? -22.624 -2.560 24.658 1.00 96.06 83 GLU A CA 1
ATOM 676 C C . GLU A 1 83 ? -22.403 -1.636 25.868 1.00 96.06 83 GLU A C 1
ATOM 678 O O . GLU A 1 83 ? -23.177 -1.669 26.825 1.00 96.06 83 GLU A O 1
ATOM 683 N N . ALA A 1 84 ? -21.420 -0.731 25.801 1.00 95.25 84 ALA A N 1
ATOM 684 C CA . ALA A 1 84 ? -21.162 0.241 26.864 1.00 95.25 84 ALA A CA 1
ATOM 685 C C . ALA A 1 84 ? -22.337 1.213 27.079 1.00 95.25 84 ALA A C 1
ATOM 687 O O . ALA A 1 84 ? -22.658 1.566 28.214 1.00 95.25 84 ALA A O 1
ATOM 688 N N . LEU A 1 85 ? -23.001 1.650 26.002 1.00 95.56 85 LEU A N 1
ATOM 689 C CA . LEU A 1 85 ? -24.196 2.494 26.096 1.00 95.56 85 LEU A CA 1
ATOM 690 C C . LEU A 1 85 ? -25.381 1.743 26.720 1.00 95.56 85 LEU A C 1
ATOM 692 O O . LEU A 1 85 ? -26.146 2.346 27.471 1.00 95.56 85 LEU A O 1
ATOM 696 N N . GLN A 1 86 ? -25.541 0.450 26.431 1.00 94.44 86 GLN A N 1
ATOM 697 C CA . GLN A 1 86 ? -26.589 -0.383 27.027 1.00 94.44 86 GLN A CA 1
ATOM 698 C C . GLN A 1 86 ? -26.349 -0.623 28.520 1.00 94.44 86 GLN A C 1
ATOM 700 O O . GLN A 1 86 ? -27.276 -0.439 29.306 1.00 94.44 86 GLN A O 1
ATOM 705 N N . ALA A 1 87 ? -25.115 -0.943 28.922 1.00 92.81 87 ALA A N 1
ATOM 706 C CA . ALA A 1 87 ? -24.752 -1.110 30.330 1.00 92.81 87 ALA A CA 1
ATOM 707 C C . ALA A 1 87 ? -25.045 0.163 31.143 1.00 92.81 87 ALA A C 1
ATOM 709 O O . ALA A 1 87 ? -25.731 0.106 32.161 1.00 92.81 87 ALA A O 1
ATOM 710 N N . LYS A 1 88 ? -24.654 1.337 30.624 1.00 92.25 88 LYS A N 1
ATOM 711 C CA . LYS A 1 88 ? -24.952 2.632 31.262 1.00 92.25 88 LYS A CA 1
ATOM 712 C C . LYS A 1 88 ? -26.450 2.918 31.382 1.00 92.25 88 LYS A C 1
ATOM 714 O O . LYS A 1 88 ? -26.886 3.492 32.376 1.00 92.25 88 LYS A O 1
ATOM 719 N N . LYS A 1 89 ? -27.253 2.538 30.380 1.00 91.12 89 LYS A N 1
ATOM 720 C CA . LYS A 1 89 ? -28.719 2.667 30.454 1.00 91.12 89 LYS A CA 1
ATOM 721 C C . LYS A 1 89 ? -29.315 1.748 31.520 1.00 91.12 89 LYS A C 1
ATOM 723 O O . LYS A 1 89 ? -30.228 2.176 32.214 1.00 91.12 89 LYS A O 1
ATOM 728 N N . ALA A 1 90 ? -28.808 0.523 31.658 1.00 85.62 90 ALA A N 1
ATOM 729 C CA . ALA A 1 90 ? -29.255 -0.407 32.691 1.00 85.62 90 ALA A CA 1
ATOM 730 C C . ALA A 1 90 ? -28.925 0.111 34.101 1.00 85.62 90 ALA A C 1
ATOM 732 O O . ALA A 1 90 ? -29.801 0.112 34.958 1.00 85.62 90 ALA A O 1
ATOM 733 N N . GLU A 1 91 ? -27.714 0.632 34.320 1.00 79.12 91 GLU A N 1
ATOM 734 C CA . GLU A 1 91 ? -27.320 1.262 35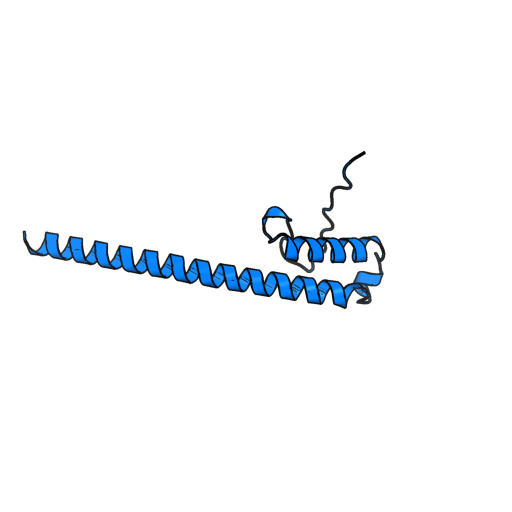.592 1.00 79.12 91 GLU A CA 1
ATOM 735 C C . GLU A 1 91 ? -28.181 2.491 35.925 1.00 79.12 91 GLU A C 1
ATOM 737 O O . GLU A 1 91 ? -28.614 2.659 37.062 1.00 79.12 91 GLU A O 1
ATOM 742 N N . GLY A 1 92 ? -28.471 3.335 34.928 1.00 76.25 92 GLY A N 1
ATOM 743 C CA . GLY A 1 92 ? -29.304 4.527 35.103 1.00 76.25 92 GLY A CA 1
ATOM 744 C C . GLY A 1 92 ? -30.794 4.243 35.319 1.00 76.25 92 GLY A C 1
ATOM 745 O O . GLY A 1 92 ? -31.480 5.085 35.879 1.00 76.25 92 GLY A O 1
ATOM 746 N N . ASN A 1 93 ? -31.298 3.080 34.897 1.00 75.31 93 ASN A N 1
ATO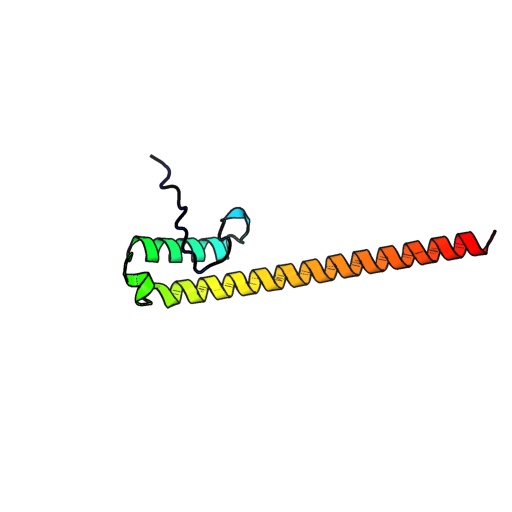M 747 C CA . ASN A 1 93 ? -32.699 2.675 35.075 1.00 75.31 93 ASN A CA 1
ATOM 748 C C . ASN A 1 93 ? -32.962 1.970 36.423 1.00 75.31 93 ASN A C 1
ATOM 750 O O . ASN A 1 93 ? -34.107 1.675 36.749 1.00 75.31 93 ASN A O 1
ATOM 754 N N . VAL A 1 94 ? -31.908 1.655 37.183 1.00 62.56 94 VAL A N 1
ATOM 755 C CA . VAL A 1 94 ? -31.981 0.977 38.493 1.00 62.56 94 VAL A CA 1
ATOM 756 C C . VAL A 1 94 ? -31.909 1.976 39.667 1.00 62.56 94 VAL A C 1
ATOM 758 O O . VAL A 1 94 ? -32.014 1.573 40.823 1.00 62.56 94 VAL A O 1
ATOM 761 N N . ARG A 1 95 ? -31.771 3.280 39.394 1.00 51.91 95 ARG A N 1
ATOM 762 C CA . ARG A 1 95 ? -31.695 4.354 40.396 1.00 51.91 95 ARG A CA 1
ATOM 763 C C . ARG A 1 95 ? -32.908 5.271 40.329 1.00 51.91 95 ARG A C 1
ATOM 765 O O . ARG A 1 95 ? -33.330 5.717 41.417 1.00 51.91 95 ARG A O 1
#

InterPro domains:
  IPR013892 Cytochrome c oxidase biogenesis protein Cmc1-like [PF08583] (12-81)

Sequence (95 aa):
MMLPNPEVSDNMHGDLSAHLHTDECNRLIQ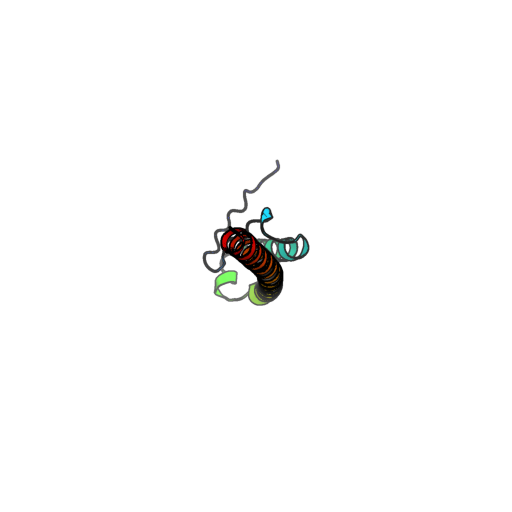ALQKCHIENPYGKFFGKCNEQNALMDRCLAQEREDNRRKNREKTQDKRKKMLEALQAKKAEGNVR

Organism: Branchiostoma floridae (NCBI:txid7739)

Radius of gyration: 22.62 Å; chains: 1; bounding box: 61×20×66 Å